Protein AF-A0A7V9THT0-F1 (afdb_monomer_lite)

Radius of gyration: 14.06 Å; chains: 1; bounding box: 31×19×46 Å

pLDDT: mean 96.17, std 2.63, range [81.38, 98.5]

Structure (mmCIF, N/CA/C/O backbone):
data_AF-A0A7V9THT0-F1
#
_entry.id   AF-A0A7V9THT0-F1
#
loop_
_atom_site.group_PDB
_atom_site.id
_atom_site.type_symbol
_atom_site.label_atom_id
_atom_site.label_alt_id
_atom_site.label_comp_id
_atom_site.label_asym_id
_atom_site.label_entity_id
_atom_site.label_seq_id
_atom_site.pdbx_PDB_ins_code
_atom_site.Cartn_x
_atom_site.Cartn_y
_atom_site.Cartn_z
_atom_site.occupancy
_atom_site.B_iso_or_equiv
_atom_site.auth_seq_id
_atom_site.auth_comp_id
_atom_site.auth_asym_id
_atom_site.auth_atom_id
_atom_site.pdbx_PDB_model_num
ATOM 1 N N . MET A 1 1 ? -6.217 -10.709 -7.627 1.00 84.62 1 MET A N 1
ATOM 2 C CA . MET A 1 1 ? -5.885 -9.420 -6.969 1.00 84.62 1 MET A CA 1
ATOM 3 C C . MET A 1 1 ? -4.542 -8.921 -7.502 1.00 84.62 1 MET A C 1
ATOM 5 O O . MET A 1 1 ? -3.601 -9.707 -7.488 1.00 84.62 1 MET A O 1
ATOM 9 N N . ASN A 1 2 ? -4.446 -7.674 -7.982 1.00 95.12 2 ASN A N 1
ATOM 10 C CA . ASN A 1 2 ? -3.189 -7.053 -8.441 1.00 95.12 2 ASN A CA 1
ATOM 11 C C . ASN A 1 2 ? -2.710 -5.969 -7.451 1.00 95.12 2 ASN A C 1
ATOM 13 O O . ASN A 1 2 ? -3.451 -5.608 -6.534 1.00 95.12 2 ASN A O 1
ATOM 17 N N . PHE A 1 3 ? -1.476 -5.476 -7.620 1.00 96.38 3 PHE A N 1
ATOM 18 C CA . PHE A 1 3 ? -0.864 -4.500 -6.708 1.00 96.38 3 PHE A CA 1
ATOM 19 C C . PHE A 1 3 ? -1.674 -3.206 -6.628 1.00 96.38 3 PHE A C 1
ATOM 21 O O . PHE A 1 3 ? -2.035 -2.789 -5.531 1.00 96.38 3 PHE A O 1
ATOM 28 N N . LYS A 1 4 ? -2.064 -2.645 -7.784 1.00 96.00 4 LYS A N 1
ATOM 29 C CA . LYS A 1 4 ? -2.915 -1.452 -7.864 1.00 96.00 4 LYS A CA 1
ATOM 30 C C . LYS A 1 4 ? -4.169 -1.602 -7.004 1.00 96.00 4 LYS A C 1
ATOM 32 O O . LYS A 1 4 ? -4.334 -0.850 -6.051 1.00 96.00 4 LYS A O 1
ATOM 37 N N . ARG A 1 5 ? -4.996 -2.615 -7.277 1.00 96.50 5 ARG A N 1
ATOM 38 C CA . ARG A 1 5 ? -6.262 -2.849 -6.569 1.00 96.50 5 ARG A CA 1
ATOM 39 C C . ARG A 1 5 ? -6.054 -3.056 -5.070 1.00 96.50 5 ARG A C 1
ATOM 41 O O . ARG A 1 5 ? -6.823 -2.518 -4.284 1.00 96.50 5 ARG A O 1
ATOM 48 N N . ALA A 1 6 ? -5.025 -3.802 -4.670 1.00 96.94 6 ALA A N 1
ATOM 49 C CA . ALA A 1 6 ? -4.728 -4.009 -3.254 1.00 96.94 6 ALA A CA 1
ATOM 50 C C . ALA A 1 6 ? -4.352 -2.692 -2.551 1.00 96.94 6 ALA A C 1
ATOM 52 O O . ALA A 1 6 ? -4.857 -2.405 -1.468 1.00 96.94 6 ALA A O 1
ATOM 53 N N . THR A 1 7 ? -3.513 -1.868 -3.184 1.00 95.62 7 THR A N 1
ATOM 54 C CA . THR A 1 7 ? -3.101 -0.566 -2.635 1.00 95.62 7 THR A CA 1
ATOM 55 C C . THR A 1 7 ? -4.196 0.502 -2.696 1.00 95.62 7 THR A C 1
ATOM 57 O O . THR A 1 7 ? -4.221 1.375 -1.834 1.00 95.62 7 THR A O 1
ATOM 60 N N . ASP A 1 8 ? -5.117 0.416 -3.663 1.00 95.50 8 ASP A N 1
ATOM 61 C CA . ASP A 1 8 ? -6.303 1.275 -3.744 1.00 95.50 8 ASP A CA 1
ATOM 62 C C . ASP A 1 8 ? -7.245 0.992 -2.562 1.00 95.50 8 ASP A C 1
ATOM 64 O O . ASP A 1 8 ? -7.648 1.923 -1.874 1.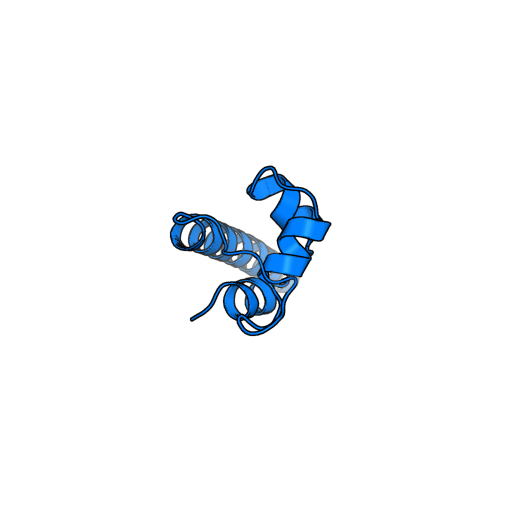00 95.50 8 ASP A O 1
ATOM 68 N N . ILE A 1 9 ? -7.531 -0.288 -2.275 1.00 96.69 9 ILE A N 1
ATOM 69 C CA . ILE A 1 9 ? -8.362 -0.702 -1.128 1.00 96.69 9 ILE A CA 1
ATOM 70 C C . ILE A 1 9 ? -7.732 -0.269 0.200 1.00 96.69 9 ILE A C 1
ATOM 72 O O . ILE A 1 9 ? -8.435 0.175 1.101 1.00 96.69 9 ILE A O 1
ATOM 76 N N . LEU A 1 10 ? -6.407 -0.384 0.324 1.00 94.81 10 LEU A N 1
ATOM 77 C CA . LEU A 1 10 ? -5.689 0.017 1.534 1.00 94.81 10 LEU A CA 1
ATOM 78 C C . LEU A 1 10 ? -5.800 1.532 1.811 1.00 94.81 10 LEU A C 1
ATOM 80 O O . LEU A 1 10 ? -5.631 1.959 2.953 1.00 94.81 10 LEU A O 1
ATOM 84 N N . GLY A 1 11 ? -6.063 2.347 0.782 1.00 94.00 11 GLY A N 1
ATOM 85 C CA . GLY A 1 11 ? -6.212 3.797 0.917 1.00 94.00 11 GLY A CA 1
ATOM 86 C C . GLY A 1 11 ? -4.915 4.528 1.283 1.00 94.00 11 GLY A C 1
ATOM 87 O O . GLY A 1 11 ? -4.962 5.631 1.820 1.00 94.00 11 GLY A O 1
ATOM 88 N N . VAL A 1 12 ? -3.750 3.923 1.024 1.00 90.94 12 VAL A N 1
ATOM 89 C CA . VAL A 1 12 ? -2.436 4.491 1.369 1.00 90.94 12 VAL A CA 1
ATOM 90 C C . VAL A 1 12 ? -1.834 5.224 0.168 1.00 90.94 12 VAL A C 1
ATOM 92 O O . VAL A 1 12 ? -1.926 4.788 -0.986 1.00 90.94 12 VAL A O 1
ATOM 95 N N . SER A 1 13 ? -1.205 6.370 0.441 1.00 93.69 13 SER A N 1
ATOM 96 C CA . SER A 1 13 ? -0.581 7.200 -0.588 1.00 93.69 13 SER A CA 1
ATOM 97 C C . SER A 1 13 ? 0.618 6.497 -1.238 1.00 93.69 13 SER A C 1
ATOM 99 O O . SER A 1 13 ? 1.273 5.640 -0.644 1.00 93.69 13 SER A O 1
ATOM 101 N N . ALA A 1 14 ? 0.951 6.892 -2.471 1.00 94.56 14 ALA A N 1
ATOM 102 C CA . ALA A 1 14 ? 2.144 6.377 -3.143 1.00 94.56 14 ALA A CA 1
ATOM 103 C C . ALA A 1 14 ? 3.435 6.692 -2.366 1.00 94.56 14 ALA A C 1
ATOM 105 O O . ALA A 1 14 ? 4.357 5.889 -2.403 1.00 94.56 14 ALA A O 1
ATOM 106 N N . ALA A 1 15 ? 3.488 7.821 -1.648 1.00 96.19 15 ALA A N 1
ATOM 107 C CA . ALA A 1 15 ? 4.631 8.193 -0.816 1.00 96.19 15 ALA A CA 1
ATOM 108 C C . ALA A 1 15 ? 4.783 7.263 0.396 1.00 96.19 15 ALA A C 1
ATOM 110 O O . ALA A 1 15 ? 5.860 6.731 0.625 1.00 96.19 15 ALA A O 1
ATOM 111 N N . ALA A 1 16 ? 3.696 6.977 1.113 1.00 95.00 16 ALA A N 1
ATOM 112 C CA . ALA A 1 16 ? 3.743 6.068 2.256 1.00 95.00 16 ALA A CA 1
ATOM 113 C C . ALA A 1 16 ? 4.097 4.628 1.842 1.00 95.00 16 ALA A C 1
ATOM 115 O O . ALA A 1 16 ? 4.884 3.963 2.508 1.00 95.00 16 ALA A O 1
ATOM 116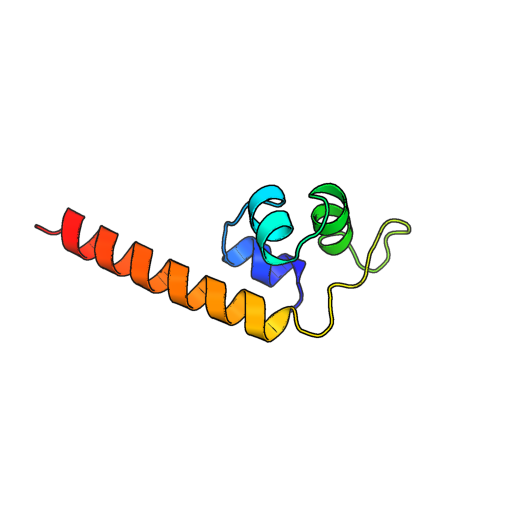 N N . LEU A 1 17 ? 3.581 4.150 0.704 1.00 96.06 17 LEU A N 1
ATOM 117 C CA . LEU A 1 17 ? 4.003 2.861 0.144 1.00 96.06 17 LEU A CA 1
ATOM 118 C C . LEU A 1 17 ? 5.484 2.867 -0.260 1.00 96.06 17 LEU A C 1
ATOM 120 O O . LEU A 1 17 ? 6.161 1.856 -0.097 1.00 96.06 17 LEU A O 1
ATOM 124 N N . ALA A 1 18 ? 5.987 3.987 -0.779 1.00 96.81 18 ALA A N 1
ATOM 125 C CA . ALA A 1 18 ? 7.382 4.118 -1.175 1.00 96.81 18 ALA A CA 1
ATOM 126 C C . ALA A 1 18 ? 8.326 3.941 0.020 1.00 96.81 18 ALA A C 1
ATOM 128 O O . ALA A 1 18 ? 9.289 3.188 -0.096 1.00 96.81 18 ALA A O 1
ATOM 129 N N . GLU A 1 19 ? 7.989 4.509 1.180 1.00 96.81 19 GLU A N 1
ATOM 130 C CA . GLU A 1 19 ? 8.734 4.290 2.427 1.00 96.81 19 GLU A CA 1
ATOM 131 C C . GLU A 1 19 ? 8.754 2.810 2.836 1.00 96.81 19 GLU A C 1
ATOM 133 O O . GLU A 1 19 ? 9.815 2.251 3.116 1.00 96.81 19 GLU A O 1
ATOM 138 N N . VAL A 1 20 ? 7.600 2.131 2.791 1.00 95.75 20 VAL A N 1
ATOM 139 C CA . VAL A 1 20 ? 7.505 0.704 3.158 1.00 95.75 20 VAL A CA 1
ATOM 140 C C . VAL A 1 20 ? 8.364 -0.171 2.245 1.00 95.75 20 VAL A C 1
ATOM 142 O O . VAL A 1 20 ? 9.047 -1.082 2.714 1.00 95.75 20 VAL A O 1
ATOM 145 N N . PHE A 1 21 ? 8.334 0.096 0.940 1.00 95.62 21 PHE A N 1
ATOM 146 C CA . 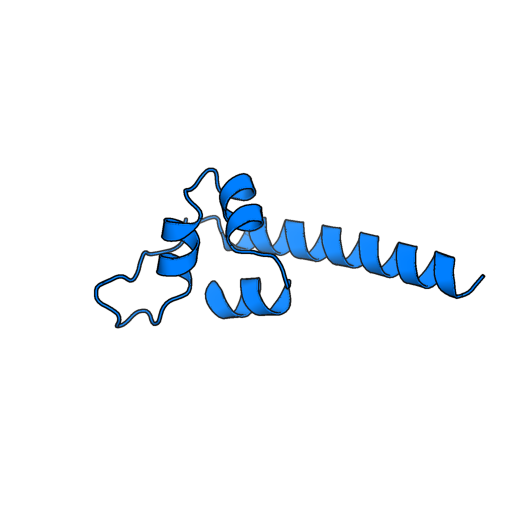PHE A 1 21 ? 9.082 -0.682 -0.046 1.00 95.62 21 PHE A CA 1
ATOM 147 C C . PHE A 1 21 ? 10.519 -0.186 -0.263 1.00 95.62 21 PHE A C 1
ATOM 149 O O . PHE A 1 21 ? 11.251 -0.817 -1.022 1.00 95.62 21 PHE A O 1
ATOM 156 N N . ARG A 1 22 ? 10.937 0.907 0.395 1.00 96.44 22 ARG A N 1
ATOM 157 C CA . ARG A 1 22 ? 12.214 1.610 0.158 1.00 96.44 22 ARG A CA 1
ATOM 158 C C . ARG A 1 22 ? 12.424 1.966 -1.317 1.00 96.44 22 ARG A C 1
ATOM 160 O O . ARG A 1 22 ? 13.490 1.753 -1.893 1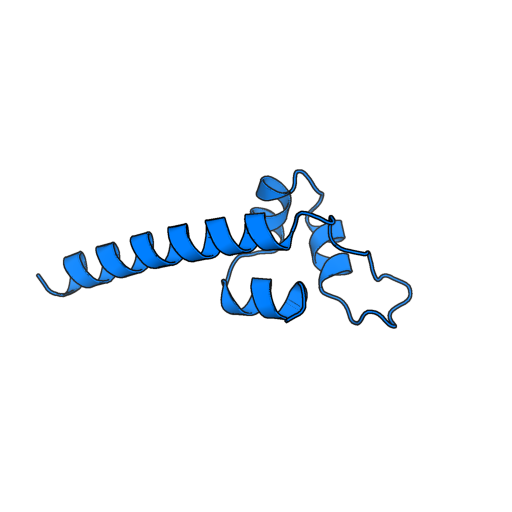.00 96.44 22 ARG A O 1
ATOM 167 N N . LEU A 1 23 ? 11.370 2.481 -1.938 1.00 96.19 23 LEU A N 1
ATOM 168 C CA . LEU A 1 23 ? 11.336 2.897 -3.337 1.00 96.19 23 LEU A CA 1
ATOM 169 C C . LEU A 1 23 ? 11.122 4.405 -3.441 1.00 96.19 23 LEU A C 1
ATOM 171 O O . LEU A 1 23 ? 10.832 5.081 -2.463 1.00 96.19 23 LEU A O 1
ATOM 175 N N . GLN A 1 24 ? 11.211 4.934 -4.658 1.00 97.50 24 GLN A N 1
ATOM 176 C CA . GLN A 1 24 ? 10.758 6.291 -4.944 1.00 97.50 24 GLN A CA 1
ATOM 177 C C . GLN A 1 24 ? 9.233 6.306 -5.156 1.00 97.50 24 GLN A C 1
ATOM 179 O O . GLN A 1 24 ? 8.698 5.377 -5.776 1.00 97.50 24 GLN A O 1
ATOM 184 N N . PRO A 1 25 ? 8.507 7.368 -4.747 1.00 97.44 25 PRO A N 1
ATOM 185 C CA . PRO A 1 25 ? 7.061 7.478 -4.976 1.00 97.44 25 PRO A CA 1
ATOM 186 C C . PRO A 1 25 ? 6.664 7.323 -6.447 1.00 97.44 25 PRO A C 1
ATOM 188 O O . PRO A 1 25 ? 5.605 6.776 -6.756 1.00 97.44 25 PRO A O 1
ATOM 191 N N . GLN A 1 26 ? 7.523 7.766 -7.369 1.00 97.69 26 GLN A N 1
ATOM 192 C CA . GLN A 1 26 ? 7.298 7.598 -8.803 1.00 97.69 26 GLN A CA 1
ATOM 193 C C . GLN A 1 26 ? 7.315 6.126 -9.233 1.00 97.69 26 GLN A C 1
ATOM 195 O O . GLN A 1 26 ? 6.464 5.720 -10.022 1.00 97.69 26 GLN A O 1
ATOM 200 N N . THR A 1 27 ? 8.209 5.313 -8.671 1.00 97.75 27 THR A N 1
ATOM 201 C CA . THR A 1 27 ? 8.263 3.869 -8.926 1.00 97.75 27 THR A CA 1
ATOM 202 C C . THR A 1 27 ? 6.971 3.188 -8.474 1.00 97.75 27 THR A C 1
ATOM 204 O O . THR A 1 27 ? 6.409 2.377 -9.204 1.00 97.75 27 THR A O 1
ATOM 207 N N . VAL A 1 28 ? 6.431 3.576 -7.313 1.00 97.50 28 VAL A N 1
ATOM 208 C CA . VAL A 1 28 ? 5.139 3.060 -6.829 1.00 97.50 28 VAL A CA 1
ATOM 209 C C . VAL A 1 28 ? 3.991 3.455 -7.762 1.00 97.50 28 VAL A C 1
ATOM 211 O O . VAL A 1 28 ? 3.112 2.637 -8.028 1.00 97.50 28 VAL A O 1
ATOM 214 N N . ARG A 1 29 ? 3.988 4.686 -8.294 1.00 97.31 29 ARG A N 1
ATOM 215 C CA . ARG A 1 29 ? 2.991 5.108 -9.295 1.00 97.31 29 ARG A CA 1
ATOM 216 C C . ARG A 1 29 ? 3.085 4.264 -10.566 1.00 97.31 29 ARG A C 1
ATOM 218 O O . ARG A 1 29 ? 2.055 3.798 -11.037 1.00 97.31 29 ARG A O 1
ATOM 225 N N . GLN A 1 30 ? 4.295 4.007 -11.061 1.00 98.12 30 GLN A N 1
ATOM 226 C CA . GLN A 1 30 ? 4.540 3.142 -12.223 1.00 98.12 30 GLN A CA 1
ATOM 227 C C . GLN A 1 30 ? 4.059 1.701 -11.999 1.00 98.12 30 GLN A C 1
ATOM 229 O O . GLN A 1 30 ? 3.448 1.112 -12.885 1.00 98.12 30 GLN A O 1
ATOM 234 N N . MET A 1 31 ? 4.242 1.156 -10.793 1.00 97.56 31 MET A N 1
ATOM 235 C CA . MET A 1 31 ? 3.727 -0.167 -10.404 1.00 97.56 31 MET A CA 1
ATOM 236 C C . MET A 1 31 ? 2.197 -0.250 -10.334 1.00 97.56 31 MET A C 1
ATOM 238 O O . MET A 1 31 ? 1.625 -1.343 -10.337 1.00 97.56 31 MET A O 1
ATOM 242 N N . ARG A 1 32 ? 1.527 0.902 -10.236 1.00 96.38 32 ARG A N 1
ATOM 243 C CA . ARG A 1 32 ? 0.065 1.036 -10.189 1.00 96.38 32 ARG A CA 1
ATOM 244 C C . ARG A 1 32 ? -0.549 1.379 -11.551 1.00 96.38 32 ARG A C 1
ATOM 246 O O . ARG A 1 32 ? -1.764 1.554 -11.610 1.00 96.38 32 ARG A O 1
ATOM 253 N N . LEU A 1 33 ? 0.253 1.491 -12.613 1.00 97.06 33 LEU A N 1
ATOM 254 C CA . LEU A 1 33 ? -0.244 1.653 -13.981 1.00 97.06 33 LEU A CA 1
ATOM 255 C C . LEU A 1 33 ? -0.844 0.346 -14.514 1.00 97.06 33 LEU A C 1
ATOM 257 O O . LEU A 1 33 ? -0.716 -0.716 -13.900 1.00 97.06 33 LEU A O 1
ATOM 261 N N . ASP A 1 34 ? -1.504 0.449 -15.666 1.00 94.50 34 ASP A N 1
ATOM 262 C CA . ASP A 1 34 ? -1.872 -0.712 -16.472 1.00 94.50 34 ASP A CA 1
ATOM 263 C C . ASP A 1 34 ? -0.603 -1.512 -16.842 1.00 94.50 34 ASP A C 1
ATOM 265 O O . ASP A 1 34 ? 0.372 -0.884 -17.268 1.00 94.50 34 ASP A O 1
ATOM 269 N N . PRO A 1 35 ? -0.579 -2.849 -16.673 1.00 94.31 35 PRO A N 1
ATOM 270 C CA . PRO A 1 35 ? 0.539 -3.693 -17.097 1.00 94.31 35 PRO A CA 1
ATOM 271 C C . PRO A 1 35 ? 0.953 -3.531 -18.566 1.00 94.31 35 PRO A C 1
ATOM 273 O O . PRO A 1 35 ? 2.129 -3.711 -18.871 1.00 94.31 35 PRO A O 1
ATOM 276 N N . GLU A 1 36 ? 0.030 -3.143 -19.450 1.00 95.25 36 GLU A N 1
ATOM 277 C CA . GLU A 1 36 ? 0.301 -2.897 -20.876 1.00 95.25 36 GLU A CA 1
ATOM 278 C C . GLU A 1 36 ? 0.951 -1.520 -21.132 1.00 95.25 36 GLU A C 1
ATOM 280 O O . GLU A 1 36 ? 1.364 -1.196 -22.247 1.00 95.25 36 GLU A O 1
ATOM 285 N N . SER A 1 37 ? 1.059 -0.666 -20.109 1.00 96.88 37 SER A N 1
ATOM 286 C CA . SER A 1 37 ? 1.718 0.633 -20.230 1.00 96.88 37 SER A CA 1
ATOM 287 C C . SER A 1 37 ? 3.234 0.480 -20.366 1.00 96.88 37 SER A C 1
ATOM 289 O O . SER A 1 37 ? 3.882 -0.158 -19.541 1.00 96.88 37 SER A O 1
ATOM 291 N N . LEU A 1 38 ? 3.844 1.204 -21.312 1.00 96.56 38 LEU A N 1
ATOM 292 C CA . LEU A 1 38 ? 5.308 1.256 -21.485 1.00 96.56 38 LEU A CA 1
ATOM 293 C C . LEU A 1 38 ? 6.068 1.702 -20.224 1.00 96.56 38 LEU A C 1
ATOM 295 O O . LEU A 1 38 ? 7.242 1.385 -20.046 1.00 96.56 38 LEU A O 1
ATOM 299 N N . SER A 1 39 ? 5.408 2.469 -19.354 1.00 96.81 39 SER A N 1
ATOM 300 C CA . SER A 1 39 ? 5.986 2.960 -18.099 1.00 96.81 39 SER A CA 1
ATOM 301 C C . SER A 1 39 ? 5.706 2.047 -16.904 1.00 96.81 39 SER A C 1
ATOM 303 O O . SER A 1 39 ? 6.083 2.398 -15.784 1.00 96.81 39 SER A O 1
ATOM 305 N N . TYR A 1 40 ? 5.043 0.905 -17.109 1.00 97.81 40 TYR A N 1
ATOM 306 C CA . TYR A 1 40 ? 4.757 -0.050 -16.048 1.00 97.81 40 TYR A CA 1
ATOM 307 C C . TYR A 1 40 ? 6.045 -0.620 -15.442 1.00 97.81 40 TYR A C 1
ATOM 309 O O . TYR A 1 40 ? 7.071 -0.828 -16.104 1.00 97.81 40 TYR A O 1
ATOM 317 N N . ARG A 1 41 ? 5.987 -0.874 -14.135 1.00 97.31 41 ARG A N 1
ATOM 318 C CA . ARG A 1 41 ? 7.041 -1.561 -13.389 1.00 97.31 41 ARG A CA 1
ATOM 319 C C . ARG A 1 41 ? 6.430 -2.699 -12.596 1.00 97.31 41 ARG A C 1
ATOM 321 O O . ARG A 1 41 ? 5.455 -2.502 -11.880 1.00 97.31 41 ARG A O 1
ATOM 328 N N . THR A 1 42 ? 7.032 -3.877 -12.682 1.00 96.94 42 THR A N 1
ATOM 329 C CA . THR A 1 42 ? 6.593 -5.028 -11.895 1.00 96.94 42 THR A CA 1
ATOM 330 C C . THR A 1 42 ? 6.817 -4.750 -10.402 1.00 96.94 42 THR A C 1
ATOM 332 O O . THR A 1 42 ? 7.929 -4.378 -10.018 1.00 96.94 42 THR A O 1
ATOM 335 N N . PRO A 1 43 ? 5.791 -4.902 -9.546 1.00 96.69 43 PRO A N 1
ATOM 336 C CA . PRO A 1 43 ? 5.947 -4.816 -8.097 1.00 96.69 43 PRO A CA 1
ATOM 337 C C . PRO A 1 43 ? 6.939 -5.867 -7.560 1.00 96.69 43 PRO A C 1
ATOM 339 O O . PRO A 1 43 ? 7.053 -6.938 -8.158 1.00 96.69 43 PRO A O 1
ATOM 342 N N . PRO A 1 44 ? 7.598 -5.629 -6.409 1.00 94.62 44 PRO A N 1
ATOM 343 C CA . PRO A 1 44 ? 8.510 -6.602 -5.793 1.00 94.62 44 PRO A CA 1
ATOM 344 C C . PRO A 1 44 ? 7.815 -7.937 -5.499 1.00 94.62 44 PRO A C 1
ATOM 346 O O . PRO A 1 44 ? 6.679 -7.924 -5.041 1.00 94.62 44 PRO A O 1
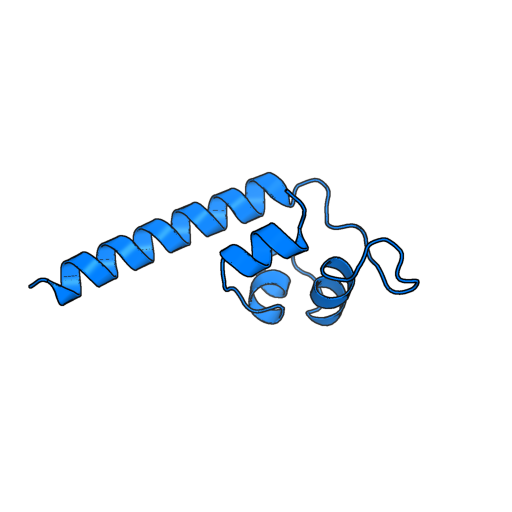ATOM 349 N N . GLU A 1 45 ? 8.466 -9.088 -5.681 1.00 94.75 45 GLU A N 1
ATOM 350 C CA . GLU A 1 45 ? 7.821 -10.412 -5.520 1.00 94.75 45 GLU A CA 1
ATOM 351 C C . GLU A 1 45 ? 7.120 -10.603 -4.162 1.00 94.75 45 GLU A C 1
ATOM 353 O O . GLU A 1 45 ? 6.039 -11.192 -4.070 1.00 94.75 45 GLU A O 1
ATOM 358 N N . ASN A 1 46 ? 7.695 -10.027 -3.107 1.00 95.44 46 ASN A N 1
ATOM 359 C CA . ASN A 1 46 ? 7.179 -10.071 -1.743 1.00 95.44 46 ASN A CA 1
ATOM 360 C C . ASN A 1 46 ? 6.107 -9.003 -1.438 1.00 95.44 46 ASN A C 1
ATOM 362 O O . ASN A 1 46 ? 5.739 -8.828 -0.276 1.00 95.44 46 ASN A O 1
ATOM 366 N N . TRP A 1 47 ? 5.565 -8.291 -2.433 1.00 96.94 47 TRP A N 1
ATOM 367 C CA . TRP A 1 47 ? 4.583 -7.230 -2.185 1.00 96.94 47 TRP A CA 1
ATOM 368 C C . TRP A 1 47 ? 3.321 -7.743 -1.483 1.00 96.94 47 TRP A C 1
ATOM 370 O O . TRP A 1 47 ? 2.764 -7.049 -0.636 1.00 96.94 47 TRP A O 1
ATOM 380 N N . ARG A 1 48 ? 2.867 -8.962 -1.807 1.00 97.69 48 ARG A N 1
ATOM 381 C CA . ARG A 1 48 ? 1.631 -9.541 -1.254 1.00 97.69 48 ARG A CA 1
ATOM 382 C C . ARG A 1 48 ? 1.674 -9.670 0.273 1.00 97.69 48 ARG A C 1
ATOM 384 O O . ARG A 1 48 ? 0.791 -9.099 0.914 1.00 97.69 48 ARG A O 1
ATOM 391 N N . PRO A 1 49 ? 2.655 -10.370 0.881 1.00 97.62 49 PRO A N 1
ATOM 392 C CA . PRO A 1 49 ? 2.730 -10.463 2.338 1.00 97.62 49 PRO A CA 1
ATOM 393 C C . PRO A 1 49 ? 2.934 -9.098 3.011 1.00 97.62 49 PRO A C 1
ATOM 395 O O . PRO A 1 49 ? 2.349 -8.859 4.067 1.00 97.62 49 PRO A O 1
ATOM 398 N N . VAL A 1 50 ? 3.677 -8.175 2.387 1.00 96.94 50 VAL A N 1
ATOM 399 C CA . VAL A 1 50 ? 3.870 -6.811 2.915 1.00 96.94 50 VAL A CA 1
ATOM 400 C C . VAL A 1 50 ? 2.547 -6.038 2.957 1.00 96.94 50 VAL A C 1
ATOM 402 O O . VAL A 1 50 ? 2.161 -5.533 4.011 1.00 96.94 50 VAL A O 1
ATOM 405 N N . VAL A 1 51 ? 1.799 -6.001 1.850 1.00 97.31 51 VAL A N 1
ATOM 406 C CA . VAL A 1 51 ? 0.495 -5.316 1.785 1.00 97.31 51 VAL A CA 1
ATOM 407 C C . VAL A 1 51 ? -0.529 -5.973 2.715 1.00 97.31 51 VAL A C 1
ATOM 409 O O . VAL A 1 51 ? -1.308 -5.269 3.352 1.00 97.31 51 VAL A O 1
ATOM 412 N N . ALA A 1 52 ? -0.507 -7.300 2.861 1.00 97.88 52 ALA A N 1
ATOM 413 C CA . 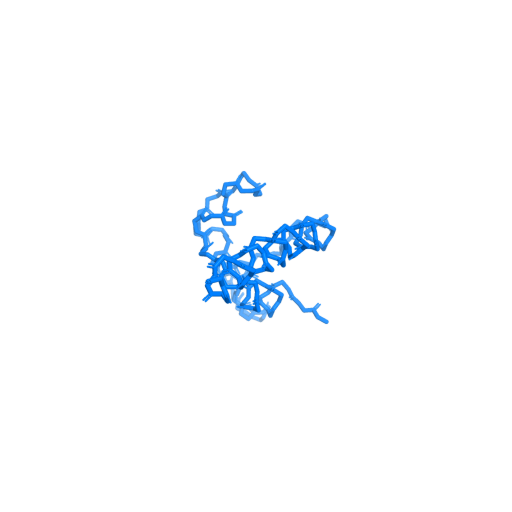ALA A 1 52 ? -1.365 -7.993 3.823 1.00 97.88 52 ALA A CA 1
ATOM 414 C C . ALA A 1 52 ? -1.054 -7.593 5.278 1.00 97.88 52 ALA A C 1
ATOM 416 O O . ALA A 1 52 ? -1.973 -7.444 6.083 1.00 97.88 52 ALA A O 1
ATOM 417 N N . SER A 1 53 ? 0.224 -7.397 5.620 1.00 97.50 53 SER A N 1
ATOM 418 C CA . SER A 1 53 ? 0.627 -6.892 6.938 1.00 97.50 53 SER A CA 1
ATOM 419 C C . SER A 1 53 ? 0.098 -5.475 7.184 1.00 97.50 53 SER A C 1
ATOM 421 O O . SER A 1 53 ? -0.539 -5.228 8.211 1.00 97.50 53 SER A O 1
ATOM 423 N N . LEU A 1 54 ? 0.259 -4.578 6.202 1.00 96.56 54 LEU A N 1
ATOM 424 C CA . LEU A 1 54 ? -0.265 -3.209 6.270 1.00 96.56 54 LEU A CA 1
ATOM 425 C C . LEU A 1 54 ? -1.789 -3.178 6.430 1.00 96.56 54 LEU A C 1
ATOM 427 O O . LEU A 1 54 ? -2.306 -2.423 7.249 1.00 96.56 54 LEU A O 1
ATOM 431 N N . ALA A 1 55 ? -2.514 -4.023 5.693 1.00 97.31 55 ALA A N 1
ATOM 432 C CA . ALA A 1 55 ? -3.968 -4.115 5.802 1.00 97.31 55 ALA A CA 1
ATOM 433 C C . ALA A 1 55 ? -4.412 -4.519 7.215 1.00 97.31 55 ALA A C 1
ATOM 435 O O . ALA A 1 55 ? -5.320 -3.907 7.771 1.00 97.31 55 ALA A O 1
ATOM 436 N N . ARG A 1 56 ? -3.734 -5.496 7.835 1.00 98.19 56 ARG A N 1
ATOM 437 C CA . ARG A 1 56 ? -4.015 -5.895 9.226 1.00 98.19 56 ARG A CA 1
ATOM 438 C C . ARG A 1 56 ? -3.700 -4.788 10.227 1.00 98.19 56 ARG A C 1
ATOM 440 O O . ARG A 1 56 ? -4.415 -4.648 11.212 1.00 98.19 56 ARG A O 1
ATOM 447 N N . GLN A 1 57 ? -2.629 -4.027 10.008 1.00 96.25 57 GLN A N 1
ATOM 448 C CA . GLN A 1 57 ? -2.321 -2.875 10.852 1.00 96.25 57 GLN A CA 1
ATOM 449 C C . GLN A 1 57 ? -3.423 -1.817 10.753 1.00 96.25 57 GLN A C 1
ATOM 451 O O . GLN A 1 57 ? -3.944 -1.395 11.782 1.00 96.25 57 GLN A O 1
ATOM 456 N N . ARG A 1 58 ? -3.823 -1.461 9.529 1.00 95.38 58 ARG A N 1
ATOM 457 C CA . ARG A 1 58 ? -4.871 -0.470 9.279 1.00 95.38 58 ARG A CA 1
ATOM 458 C C . ARG A 1 58 ? -6.219 -0.889 9.864 1.00 95.38 58 ARG A C 1
ATOM 460 O O . ARG A 1 58 ? -6.905 -0.049 10.428 1.00 95.38 58 ARG A O 1
ATOM 467 N N . ALA A 1 59 ? -6.572 -2.173 9.770 1.00 96.81 59 ALA A N 1
ATOM 468 C CA . ALA A 1 59 ? -7.781 -2.711 10.392 1.00 96.81 59 ALA A CA 1
ATOM 469 C C . ALA A 1 59 ? -7.790 -2.459 11.908 1.00 96.81 59 ALA A C 1
ATOM 471 O O . ALA A 1 59 ? -8.733 -1.864 12.409 1.00 96.81 59 ALA A O 1
ATOM 472 N N . ARG A 1 60 ? -6.694 -2.782 12.609 1.00 97.94 60 ARG A N 1
ATOM 473 C CA . ARG A 1 60 ? -6.576 -2.532 14.057 1.00 97.94 60 ARG A CA 1
ATOM 474 C C . ARG A 1 60 ? -6.649 -1.051 14.424 1.00 97.94 60 ARG A C 1
ATOM 476 O O . ARG A 1 60 ? -7.191 -0.708 15.465 1.00 97.94 60 ARG A O 1
ATOM 483 N N . GLU A 1 61 ? -6.055 -0.173 13.616 1.00 96.50 61 GLU A N 1
ATOM 484 C CA . GLU A 1 61 ? -6.136 1.278 13.837 1.00 96.50 61 GLU A CA 1
ATOM 485 C C . GLU A 1 61 ? -7.574 1.787 13.690 1.00 96.50 61 GLU A C 1
ATOM 487 O O . GLU A 1 61 ? -8.017 2.607 14.488 1.00 96.50 61 GLU A O 1
ATOM 492 N N . LEU A 1 62 ? -8.303 1.287 12.690 1.00 96.50 62 LEU A N 1
ATOM 493 C CA . LEU A 1 62 ? -9.695 1.662 12.449 1.00 96.50 62 LEU A CA 1
ATOM 494 C C . LEU A 1 62 ? -10.649 1.080 13.497 1.00 96.50 62 LEU A C 1
ATOM 496 O O . LEU A 1 62 ? -11.562 1.782 13.910 1.00 96.50 62 LEU A O 1
ATOM 500 N N . GLU A 1 63 ? -10.419 -0.153 13.953 1.00 98.25 63 GLU A N 1
ATOM 501 C CA . GLU A 1 63 ? -11.155 -0.760 15.072 1.00 98.25 63 GLU A CA 1
ATOM 502 C C . GLU A 1 63 ? -11.000 0.085 16.342 1.00 98.25 63 GLU A C 1
ATOM 504 O O . GLU A 1 63 ? -11.996 0.492 16.926 1.00 98.25 63 GLU A O 1
ATOM 509 N N . ARG A 1 64 ? -9.764 0.458 16.711 1.00 98.31 64 ARG A N 1
ATOM 510 C CA . ARG A 1 64 ? -9.525 1.334 17.872 1.00 98.31 64 ARG A CA 1
ATOM 511 C C . ARG A 1 64 ? -10.206 2.691 17.736 1.00 98.31 64 ARG A C 1
ATOM 513 O O . ARG A 1 64 ? -10.754 3.191 18.707 1.00 98.31 64 ARG A O 1
ATOM 520 N N . LEU A 1 65 ? -10.160 3.287 16.545 1.00 98.06 65 LEU A N 1
ATOM 521 C CA . LEU A 1 65 ? -10.840 4.553 16.291 1.00 98.06 65 LEU A CA 1
ATOM 522 C C . LEU A 1 65 ? -12.360 4.415 16.462 1.00 98.06 65 LEU A C 1
ATOM 524 O O . LEU A 1 65 ? -12.977 5.304 17.035 1.00 98.06 65 LEU A O 1
ATOM 528 N N . ALA A 1 66 ? -12.962 3.323 15.982 1.00 98.50 66 ALA A N 1
ATOM 529 C CA . ALA A 1 66 ? -14.385 3.060 16.189 1.00 98.50 66 ALA A CA 1
ATOM 530 C C . ALA A 1 66 ? -14.710 2.935 17.688 1.00 98.50 66 ALA A C 1
ATOM 532 O O . ALA A 1 66 ? -15.588 3.646 18.171 1.00 98.50 66 ALA A O 1
ATOM 533 N N . ASP A 1 67 ? -13.925 2.144 18.431 1.00 98.44 67 ASP A N 1
ATOM 534 C CA . ASP A 1 67 ? -14.077 1.981 19.883 1.00 98.44 67 ASP A CA 1
ATOM 535 C C . ASP A 1 67 ? -13.955 3.311 20.652 1.00 98.44 67 ASP A C 1
ATOM 537 O O . ASP A 1 67 ? -14.572 3.482 21.702 1.00 98.44 67 ASP A O 1
ATOM 541 N N . GLU A 1 68 ? -13.119 4.244 20.184 1.00 98.25 68 GLU A N 1
ATOM 542 C CA . GLU A 1 68 ? -12.960 5.576 20.782 1.00 98.25 68 GLU A CA 1
ATOM 543 C C . GLU A 1 68 ? -14.142 6.504 20.481 1.00 98.25 68 GLU A C 1
ATOM 545 O O . GLU A 1 68 ? -14.499 7.314 21.333 1.00 98.25 68 GLU A O 1
ATOM 550 N N . LEU A 1 69 ? -14.744 6.393 19.294 1.00 97.94 69 LEU A N 1
ATOM 551 C CA . LEU A 1 69 ? -15.870 7.229 18.862 1.00 97.94 69 LEU A CA 1
ATOM 552 C C . LEU A 1 69 ? -17.228 6.759 19.407 1.00 97.94 69 LEU A C 1
ATOM 554 O O . LEU A 1 69 ? -18.162 7.556 19.450 1.00 97.94 69 LEU A O 1
ATOM 558 N N . GLU A 1 70 ? -17.355 5.486 19.790 1.00 97.38 70 GLU A N 1
ATOM 559 C CA . GLU A 1 70 ? -18.570 4.911 20.392 1.00 97.38 70 GLU A CA 1
ATOM 560 C C . GLU A 1 70 ? -18.677 5.135 21.914 1.00 97.38 70 GLU A C 1
ATOM 562 O O . GLU A 1 70 ? -19.691 4.776 22.517 1.00 97.38 70 GLU A O 1
ATOM 567 N N . ARG A 1 71 ? -17.646 5.715 22.541 1.00 81.38 71 ARG A N 1
ATOM 568 C CA . ARG A 1 71 ? -17.622 6.072 23.970 1.00 81.38 71 ARG A CA 1
ATOM 569 C C . ARG A 1 71 ? -18.227 7.442 24.237 1.00 81.38 71 ARG A C 1
ATOM 571 O O . ARG A 1 71 ? -18.890 7.562 25.291 1.00 81.38 71 ARG A O 1
#

Secondary structure (DSSP, 8-state):
--HHHHHHHHT--HHHHHHHHT--HHHHHHHTS-TTSTT--PPPTTHHHHHHHHHHHHHHHHHHHHHHH--

Foldseek 3Di:
DAPLVLVVVLVDQLPVVCVLVVHDSVLSVLCNDDPPDPSHDPDDPCSVVSSVVSSVVVVVVVVVVVVVVVD

Sequence (71 aa):
MNFKRATDILGVSAAALAEVFRLQPQTVRQMRLDPESLSYRTPPENWRPVVASLARQRARELERLADELER